Protein AF-A2E820-F1 (afdb_monomer_lite)

Radius of gyration: 15.0 Å; chains: 1; bounding box: 30×37×39 Å

Foldseek 3Di:
DQLVVLVVCCVVPPLVDAAEDEDEQEAQFPPDHHLLVLLQVLLVRPNHQEYEYDYHDPVVLVVDDPVGGDDADACPVVVSVVNNVNSDPHHYHYDGPDDDPPD

Secondary structure (DSSP, 8-state):
-HHHHHHHHHHHH-TTS--EEEEEEE-SSTTS--HHHHHHHHHH-TT-SEEEEEE--HHHHHHS-TTTPPPPPTTTGGGGHHHHHTT-SSEEEE-S---STT-

Organism: Trichomonas vaginalis (strain ATCC PRA-98 / G3) (NCBI:txid412133)

pLDDT: mean 82.87, std 14.56, range [49.81, 98.0]

InterPro domains:
  IPR013785 Aldolase-type TIM barrel [G3DSA:3.20.20.70] (1-103)
  IPR051799 NADH-dependent flavin oxidoreductase [PTHR43656] (2-102)

Structure (mmCIF, N/CA/C/O backbone):
data_AF-A2E820-F1
#
_entry.id   AF-A2E820-F1
#
loop_
_atom_site.group_PDB
_atom_site.id
_atom_site.type_symbol
_atom_site.label_atom_id
_atom_site.label_alt_id
_atom_site.label_comp_id
_atom_site.label_asym_id
_atom_site.label_entity_id
_atom_site.label_seq_id
_atom_site.pdbx_PDB_ins_code
_atom_site.Cartn_x
_atom_site.Cartn_y
_atom_site.Cartn_z
_atom_site.occupancy
_atom_site.B_iso_or_equiv
_atom_site.auth_seq_id
_atom_site.auth_comp_id
_atom_site.auth_asym_id
_atom_site.auth_atom_id
_atom_site.pdbx_PDB_model_num
ATOM 1 N N . MET A 1 1 ? -2.081 14.887 0.978 1.00 83.75 1 MET A N 1
ATOM 2 C CA . MET A 1 1 ? -3.316 14.332 0.389 1.00 83.75 1 MET A CA 1
ATOM 3 C C . MET A 1 1 ? -3.724 12.977 0.969 1.00 83.75 1 MET A C 1
ATOM 5 O O . MET A 1 1 ? -4.713 12.951 1.679 1.00 83.75 1 MET A O 1
ATOM 9 N N . LEU A 1 2 ? -3.003 11.858 0.753 1.00 91.62 2 LEU A N 1
ATOM 10 C CA . LEU A 1 2 ? -3.458 10.533 1.243 1.00 91.62 2 LEU A CA 1
ATOM 11 C C . LEU A 1 2 ? -3.697 10.487 2.764 1.00 91.62 2 LEU A C 1
ATOM 13 O O . LEU A 1 2 ? -4.760 10.060 3.204 1.00 91.62 2 LEU A O 1
ATOM 17 N N . LYS A 1 3 ? -2.731 10.966 3.556 1.00 94.62 3 LYS A N 1
ATOM 18 C CA . LYS A 1 3 ? -2.844 11.044 5.019 1.00 94.62 3 LYS A CA 1
ATOM 19 C C . LYS A 1 3 ? -4.079 11.833 5.467 1.00 94.62 3 LYS A C 1
ATOM 21 O O . LYS A 1 3 ? -4.841 11.343 6.288 1.00 94.62 3 LYS A O 1
ATOM 26 N N . GLU A 1 4 ? -4.311 13.001 4.874 1.00 95.88 4 GLU A N 1
ATOM 27 C CA . GLU A 1 4 ? -5.457 13.861 5.199 1.00 95.88 4 GLU A CA 1
ATOM 28 C C . GLU A 1 4 ? -6.790 13.174 4.867 1.00 95.88 4 GLU A C 1
ATOM 30 O O . GLU A 1 4 ? -7.744 13.279 5.634 1.00 95.88 4 GLU A O 1
ATOM 35 N N . CYS A 1 5 ? -6.856 12.419 3.762 1.00 96.31 5 CYS A N 1
ATOM 36 C CA . CYS A 1 5 ? -8.035 11.622 3.425 1.00 96.31 5 CYS A CA 1
ATOM 37 C C . CYS A 1 5 ? -8.303 10.536 4.476 1.00 96.31 5 CYS A C 1
ATOM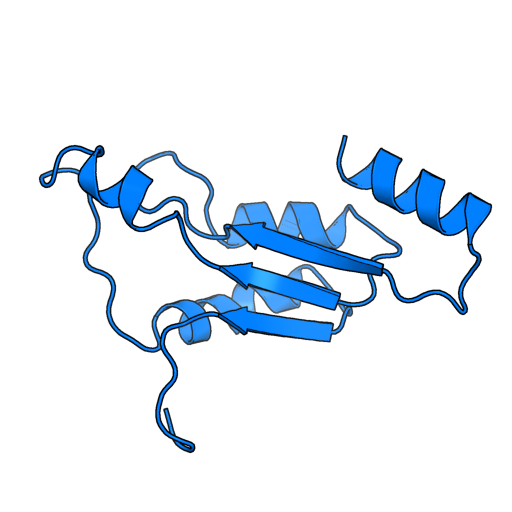 39 O O . CYS A 1 5 ? -9.440 10.380 4.917 1.00 96.31 5 CYS A O 1
ATOM 41 N N . VAL A 1 6 ? -7.269 9.803 4.902 1.00 96.75 6 VAL A N 1
ATOM 42 C CA . VAL A 1 6 ? -7.406 8.752 5.925 1.00 96.75 6 VAL A CA 1
ATOM 43 C C . VAL A 1 6 ? -7.831 9.349 7.265 1.00 96.75 6 VAL A C 1
ATOM 45 O O . VAL A 1 6 ? -8.745 8.827 7.901 1.00 96.75 6 VAL A O 1
ATOM 48 N N . GLU A 1 7 ? -7.226 10.463 7.676 1.00 96.12 7 GLU A N 1
ATOM 49 C CA . GLU A 1 7 ? -7.585 11.174 8.906 1.00 96.12 7 GLU A CA 1
ATOM 50 C C . GLU A 1 7 ? -9.036 11.670 8.874 1.00 96.12 7 GLU A C 1
ATOM 52 O O . GLU A 1 7 ? -9.760 11.515 9.858 1.00 96.12 7 GLU A O 1
ATOM 57 N N . ALA A 1 8 ? -9.488 12.209 7.739 1.00 97.25 8 ALA A N 1
ATOM 58 C CA . ALA A 1 8 ? -10.865 12.660 7.570 1.00 97.25 8 ALA A CA 1
ATOM 59 C C . ALA A 1 8 ? -11.869 11.501 7.663 1.00 97.25 8 ALA A C 1
ATOM 61 O O . ALA A 1 8 ? -12.838 11.608 8.413 1.00 97.25 8 ALA A O 1
ATOM 62 N N . ILE A 1 9 ? -11.615 10.383 6.970 1.00 97.06 9 ILE A N 1
ATOM 63 C CA . ILE A 1 9 ? -12.474 9.190 7.043 1.00 97.06 9 ILE A CA 1
ATOM 64 C C . ILE A 1 9 ? -12.488 8.643 8.469 1.00 97.06 9 ILE A C 1
ATOM 66 O O . ILE A 1 9 ? -13.543 8.305 8.995 1.00 97.06 9 ILE A O 1
ATOM 70 N N . ARG A 1 10 ? -11.329 8.582 9.134 1.00 97.00 10 ARG A N 1
ATOM 71 C CA . ARG A 1 10 ? -11.242 8.037 10.489 1.00 97.00 10 ARG A CA 1
ATOM 72 C C . ARG A 1 10 ? -11.979 8.899 11.512 1.00 97.00 10 ARG A C 1
ATOM 74 O O . ARG A 1 10 ? -12.580 8.352 12.434 1.00 97.00 10 ARG A O 1
ATOM 81 N N . ARG A 1 11 ? -11.944 10.224 11.344 1.00 97.50 11 ARG A N 1
ATOM 82 C CA . ARG A 1 11 ? -12.707 11.174 12.163 1.00 97.50 11 ARG A CA 1
ATOM 83 C C . ARG A 1 11 ? -14.215 10.995 11.991 1.00 97.50 11 ARG A C 1
ATOM 85 O O . ARG A 1 11 ? -14.926 11.084 12.982 1.00 97.50 11 ARG A O 1
ATOM 92 N N . GLU A 1 12 ? -14.675 10.740 10.770 1.00 98.00 12 GLU A N 1
ATOM 93 C CA . GLU A 1 12 ? -16.101 10.587 10.462 1.00 98.00 12 GLU A CA 1
ATOM 94 C C . GLU A 1 12 ? -16.645 9.209 10.864 1.00 98.00 12 GLU A C 1
ATOM 96 O O . GLU A 1 12 ? -17.707 9.097 11.467 1.00 98.00 12 GLU A O 1
ATOM 101 N N . CYS A 1 13 ? -15.911 8.140 10.549 1.00 97.50 13 CYS A N 1
ATOM 102 C CA . CYS A 1 13 ? -16.417 6.770 10.638 1.00 97.50 13 CYS A CA 1
ATOM 103 C C . CYS A 1 13 ? -15.958 6.009 11.894 1.00 97.50 13 CYS A C 1
ATOM 105 O O . CYS A 1 13 ? -16.432 4.902 12.148 1.00 97.50 13 CYS A O 1
ATOM 107 N N . GLY A 1 14 ? -15.027 6.562 12.678 1.00 95.25 14 GLY A N 1
ATOM 108 C CA . GLY A 1 14 ? -14.496 5.903 13.873 1.00 95.25 14 GLY A CA 1
ATOM 109 C C . GLY A 1 14 ? -13.635 4.671 13.565 1.00 95.25 14 GLY A C 1
ATOM 110 O O . GLY A 1 14 ? -13.275 4.405 12.419 1.00 95.25 14 GLY A O 1
ATOM 111 N N . LYS A 1 15 ? -13.235 3.931 14.608 1.00 94.44 15 LYS A N 1
ATOM 112 C CA . LYS A 1 15 ? -12.288 2.797 14.502 1.00 94.44 15 LYS A CA 1
ATOM 113 C C . LYS A 1 15 ? -12.914 1.501 13.982 1.00 94.44 15 LYS A C 1
ATOM 115 O O . LYS A 1 15 ? -12.184 0.662 13.468 1.00 94.44 15 LYS A O 1
ATOM 120 N N . ASP A 1 16 ? -14.232 1.360 14.076 1.00 95.50 16 ASP A N 1
ATOM 121 C CA . ASP A 1 16 ? -14.935 0.136 13.666 1.00 95.50 16 ASP A CA 1
ATOM 122 C C . ASP A 1 16 ? -15.096 0.026 12.141 1.00 95.50 16 ASP A C 1
ATOM 124 O O . ASP A 1 16 ? -15.376 -1.047 11.608 1.00 95.50 16 ASP A O 1
ATOM 128 N N . PHE A 1 17 ? -14.887 1.128 11.418 1.00 96.88 17 PHE A N 1
ATOM 129 C CA . PHE A 1 17 ? -14.923 1.156 9.963 1.00 96.88 17 PHE A CA 1
ATOM 130 C C . PHE A 1 17 ? -13.570 0.757 9.365 1.00 96.88 17 PHE A C 1
ATOM 132 O O . PHE A 1 17 ? -12.555 1.378 9.661 1.00 96.88 17 PHE A O 1
ATOM 139 N N . LEU A 1 18 ? -13.519 -0.242 8.487 1.00 97.31 18 LEU A N 1
ATOM 140 C CA . LEU A 1 18 ? -12.253 -0.657 7.879 1.00 97.31 18 LEU A CA 1
ATOM 141 C C . LEU A 1 18 ? -11.824 0.312 6.766 1.00 97.31 18 LEU A C 1
ATOM 143 O O . LEU A 1 18 ? -12.550 0.506 5.793 1.00 97.31 18 LEU A O 1
ATOM 147 N N . ILE A 1 19 ? -10.613 0.863 6.865 1.00 97.75 19 ILE A N 1
ATOM 148 C CA . ILE A 1 19 ? -9.991 1.666 5.807 1.00 97.75 19 ILE A CA 1
ATOM 149 C C . ILE A 1 19 ? -8.942 0.813 5.097 1.00 97.75 19 ILE A C 1
ATOM 151 O O . ILE A 1 19 ? -7.867 0.535 5.632 1.00 97.75 19 ILE A O 1
ATOM 155 N N . ALA A 1 20 ? -9.248 0.430 3.862 1.00 96.88 20 ALA A N 1
ATOM 156 C CA . ALA A 1 20 ? -8.296 -0.174 2.942 1.00 96.88 20 ALA A CA 1
ATOM 157 C C . ALA A 1 20 ? -7.911 0.832 1.859 1.00 96.88 20 ALA A C 1
ATOM 159 O O . ALA A 1 20 ? -8.754 1.592 1.382 1.00 96.88 20 ALA A O 1
ATOM 160 N N . THR A 1 21 ? -6.651 0.817 1.437 1.00 94.62 21 THR A N 1
ATOM 161 C CA . THR A 1 21 ? -6.208 1.624 0.299 1.00 94.62 21 THR A CA 1
ATOM 162 C C . THR A 1 21 ? -5.254 0.851 -0.593 1.00 94.62 21 THR A C 1
ATOM 164 O O . THR A 1 21 ? -4.534 -0.043 -0.145 1.00 94.62 21 THR A O 1
ATOM 167 N N . LYS A 1 22 ? -5.263 1.215 -1.872 1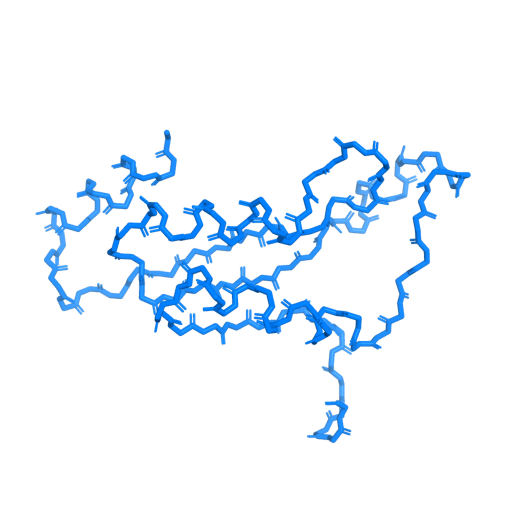.00 92.25 22 LYS A N 1
ATOM 168 C CA . LYS A 1 22 ? -4.422 0.636 -2.910 1.00 92.25 22 LYS A CA 1
ATOM 169 C C . LYS A 1 22 ? -3.326 1.622 -3.279 1.00 92.25 22 LYS A C 1
ATOM 171 O O . LYS A 1 22 ? -3.611 2.784 -3.562 1.00 92.25 22 LYS A O 1
ATOM 176 N N . ILE A 1 23 ? -2.090 1.144 -3.339 1.00 89.88 23 ILE A N 1
ATOM 177 C CA . ILE A 1 23 ? -0.947 1.941 -3.780 1.00 89.88 23 ILE A CA 1
ATOM 178 C C . ILE A 1 23 ? -0.072 1.139 -4.741 1.00 89.88 23 ILE A C 1
ATOM 180 O O . ILE A 1 23 ? 0.168 -0.059 -4.556 1.00 89.88 23 ILE A O 1
ATOM 184 N N . ASN A 1 24 ? 0.400 1.806 -5.792 1.00 87.06 24 ASN A N 1
ATOM 185 C CA . ASN A 1 24 ? 1.424 1.234 -6.650 1.00 87.06 24 ASN A CA 1
ATOM 186 C C . ASN A 1 24 ? 2.767 1.353 -5.938 1.00 87.06 24 ASN A C 1
ATOM 188 O O . ASN A 1 24 ? 3.100 2.435 -5.470 1.00 87.06 24 ASN A O 1
ATOM 192 N N . PHE A 1 25 ? 3.513 0.258 -5.823 1.00 79.19 25 PHE A N 1
ATOM 193 C CA . PHE A 1 25 ? 4.806 0.271 -5.127 1.00 79.19 25 PHE A CA 1
ATOM 194 C C . PHE A 1 25 ? 6.016 0.280 -6.067 1.00 79.19 25 PHE A C 1
ATOM 196 O O . PHE A 1 25 ? 7.147 0.444 -5.616 1.00 79.19 25 PHE A O 1
ATOM 203 N N . ASP A 1 26 ? 5.778 0.049 -7.355 1.00 76.06 26 ASP A N 1
ATOM 204 C CA . ASP A 1 26 ? 6.780 0.119 -8.408 1.00 76.06 26 ASP A CA 1
ATOM 205 C C . ASP A 1 26 ? 6.100 0.636 -9.670 1.00 76.06 26 ASP A C 1
ATOM 207 O O . ASP A 1 26 ? 5.202 -0.019 -10.224 1.00 76.06 26 ASP A O 1
ATOM 211 N N . ASP A 1 27 ? 6.533 1.813 -10.117 1.00 71.19 27 ASP A N 1
ATOM 212 C CA . ASP A 1 27 ? 5.979 2.413 -11.322 1.00 71.19 27 ASP A CA 1
ATOM 213 C C . ASP A 1 27 ? 6.514 1.766 -12.615 1.00 71.19 27 ASP A C 1
ATOM 215 O O . ASP A 1 27 ? 5.963 1.964 -13.703 1.00 71.19 27 ASP A O 1
ATOM 219 N N . GLY A 1 28 ? 7.557 0.935 -12.509 1.00 67.88 28 GLY A N 1
ATOM 220 C CA . GLY A 1 28 ? 8.099 0.139 -13.608 1.00 67.88 28 GLY A CA 1
ATOM 221 C C . GLY A 1 28 ? 9.095 0.864 -14.517 1.00 67.88 28 GLY A C 1
ATOM 222 O O . GLY A 1 28 ? 9.529 0.266 -15.504 1.00 67.88 28 GLY A O 1
ATOM 223 N N . TYR A 1 29 ? 9.503 2.094 -14.179 1.00 68.25 29 TYR A N 1
ATOM 224 C CA . TYR A 1 29 ? 10.500 2.894 -14.908 1.00 68.25 29 TYR A CA 1
ATOM 225 C C . TYR A 1 29 ? 11.568 3.488 -13.969 1.00 68.25 29 TYR A C 1
ATOM 227 O O . TYR A 1 29 ? 11.450 3.401 -12.746 1.00 68.25 29 TYR A O 1
ATOM 235 N N . ASN A 1 30 ? 12.644 4.038 -14.538 1.00 64.56 30 ASN A N 1
ATOM 236 C 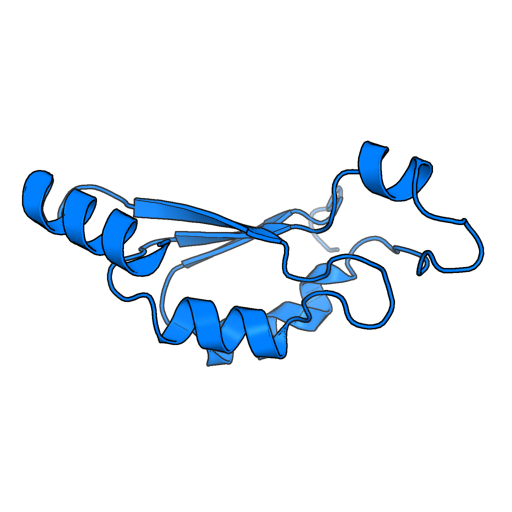CA . ASN A 1 30 ? 13.748 4.641 -13.782 1.00 64.56 30 ASN A CA 1
ATOM 237 C C . ASN A 1 30 ? 13.358 6.024 -13.237 1.00 64.56 30 ASN A C 1
ATOM 239 O O . ASN A 1 30 ? 12.950 6.887 -14.009 1.00 64.56 30 ASN A O 1
ATOM 243 N N . GLY A 1 31 ? 13.522 6.244 -11.930 1.00 69.62 31 GLY A N 1
ATOM 244 C CA . GLY A 1 31 ? 13.113 7.489 -11.262 1.00 69.62 31 GLY A CA 1
ATOM 245 C C . GLY A 1 31 ? 11.616 7.572 -10.938 1.00 69.62 31 GLY A C 1
ATOM 246 O O . GLY A 1 31 ? 11.149 8.626 -10.518 1.00 69.62 31 GLY A O 1
ATOM 247 N N . GLY A 1 32 ? 10.868 6.485 -11.153 1.00 73.19 32 GLY A N 1
ATOM 248 C CA . GLY A 1 32 ? 9.518 6.316 -10.617 1.00 73.19 32 GLY A CA 1
ATOM 249 C C . GLY A 1 32 ? 9.540 5.848 -9.164 1.00 73.19 32 GLY A C 1
ATOM 250 O O . GLY A 1 32 ? 10.608 5.576 -8.612 1.00 73.19 32 GLY A O 1
ATOM 251 N N . LEU A 1 33 ? 8.357 5.729 -8.566 1.00 78.44 33 LEU A N 1
ATOM 252 C CA . LEU A 1 33 ? 8.203 5.327 -7.174 1.00 78.44 33 LEU A CA 1
ATOM 253 C C . LEU A 1 33 ? 8.755 3.912 -6.942 1.00 78.44 33 LEU A C 1
ATOM 255 O O . LEU A 1 33 ? 8.490 2.999 -7.734 1.00 78.44 33 LEU A O 1
ATOM 259 N N . VAL A 1 34 ? 9.500 3.728 -5.847 1.00 84.50 34 VAL A N 1
ATOM 260 C CA . VAL A 1 34 ? 10.038 2.421 -5.423 1.00 84.50 34 VAL A CA 1
ATOM 261 C C . VAL A 1 34 ? 9.497 1.968 -4.063 1.00 84.50 34 VAL A C 1
ATOM 263 O O . VAL A 1 34 ? 8.957 2.753 -3.279 1.00 84.50 34 VAL A O 1
ATOM 266 N N . ALA A 1 35 ? 9.664 0.678 -3.752 1.00 88.44 35 ALA A N 1
ATOM 267 C CA . ALA A 1 35 ? 9.082 0.043 -2.568 1.00 88.44 35 ALA A CA 1
ATOM 268 C C . ALA A 1 35 ? 9.498 0.712 -1.246 1.00 88.44 35 ALA A C 1
ATOM 270 O O . ALA A 1 35 ? 8.696 0.795 -0.318 1.00 88.44 35 ALA A O 1
ATOM 271 N N . GLU A 1 36 ? 10.732 1.206 -1.145 1.00 90.75 36 GLU A N 1
ATOM 272 C CA . GLU A 1 36 ? 11.250 1.906 0.031 1.00 90.75 36 GLU A CA 1
ATOM 273 C C . GLU A 1 36 ? 10.535 3.238 0.275 1.00 90.75 36 GLU A C 1
ATOM 275 O O . GLU A 1 36 ? 10.276 3.610 1.421 1.00 90.75 36 GLU A O 1
ATOM 280 N N . GLU A 1 37 ? 10.208 3.968 -0.789 1.00 90.81 37 GLU A N 1
ATOM 281 C CA . GLU A 1 37 ? 9.466 5.225 -0.698 1.00 90.81 37 GLU A CA 1
ATOM 282 C C . GLU A 1 37 ? 8.017 4.956 -0.307 1.00 90.81 37 GLU A C 1
ATOM 284 O O . GLU A 1 37 ? 7.475 5.612 0.581 1.00 90.81 37 GLU A O 1
ATOM 289 N N . VAL A 1 38 ? 7.422 3.914 -0.886 1.00 92.12 38 VAL A N 1
ATOM 290 C CA . VAL A 1 38 ? 6.073 3.463 -0.533 1.00 92.12 38 VAL A CA 1
ATOM 291 C C . VAL A 1 38 ? 5.997 3.021 0.921 1.00 92.12 38 VAL A C 1
ATOM 293 O O . VAL A 1 38 ? 5.065 3.406 1.620 1.00 92.12 38 VAL A O 1
ATOM 296 N N . ALA A 1 39 ? 7.000 2.298 1.423 1.00 94.12 39 ALA A N 1
ATOM 297 C CA . ALA A 1 39 ? 7.073 1.925 2.832 1.00 94.12 39 ALA A CA 1
ATOM 298 C C . ALA A 1 39 ? 7.068 3.166 3.748 1.00 94.12 39 ALA A C 1
ATOM 300 O O . ALA A 1 39 ? 6.344 3.190 4.743 1.00 94.12 39 ALA A O 1
ATOM 301 N N . LYS A 1 40 ? 7.804 4.230 3.391 1.00 94.75 40 LYS A N 1
ATOM 302 C CA . LYS A 1 40 ? 7.789 5.504 4.137 1.00 94.75 40 LYS A CA 1
ATOM 303 C C . LYS A 1 40 ? 6.422 6.194 4.085 1.00 94.75 40 LYS A C 1
ATOM 305 O O . LYS A 1 40 ? 5.965 6.732 5.095 1.00 94.75 40 LYS A O 1
ATOM 310 N N . ILE A 1 41 ? 5.751 6.174 2.932 1.00 93.75 41 ILE A N 1
ATOM 311 C CA . ILE A 1 41 ? 4.394 6.724 2.783 1.00 93.75 41 ILE A CA 1
ATOM 312 C C . ILE A 1 41 ? 3.412 5.961 3.678 1.00 93.75 41 ILE A C 1
ATOM 314 O O . ILE A 1 41 ? 2.672 6.578 4.445 1.00 93.75 41 ILE A O 1
ATOM 318 N N . CYS A 1 42 ? 3.435 4.627 3.638 1.00 94.44 42 CYS A N 1
ATOM 319 C CA . CYS A 1 42 ? 2.574 3.793 4.472 1.00 94.44 42 CYS A CA 1
ATOM 320 C C . CYS A 1 42 ? 2.830 4.030 5.967 1.00 94.44 42 CYS A C 1
ATOM 322 O O . CYS A 1 42 ? 1.875 4.181 6.723 1.00 94.44 42 CYS A O 1
ATOM 324 N N . GLY A 1 43 ? 4.095 4.150 6.383 1.00 94.44 43 GLY A N 1
ATOM 325 C CA . GLY A 1 43 ? 4.454 4.371 7.791 1.00 94.44 43 GLY A CA 1
ATOM 326 C C . GLY A 1 43 ? 4.156 5.758 8.326 1.00 94.44 43 GLY A C 1
ATOM 327 O O . GLY A 1 43 ? 4.013 5.938 9.530 1.00 94.44 43 GLY A O 1
ATOM 328 N N . SER A 1 44 ? 4.017 6.743 7.444 1.00 95.19 44 SER A N 1
ATOM 329 C CA . SER A 1 44 ? 3.583 8.091 7.819 1.00 95.19 44 SER A CA 1
ATOM 330 C C . SER A 1 44 ? 2.063 8.286 7.735 1.00 95.19 44 SER A C 1
ATOM 332 O O . SER A 1 44 ? 1.556 9.313 8.195 1.00 95.19 44 SER A O 1
ATOM 334 N N . THR A 1 45 ? 1.328 7.306 7.194 1.00 96.00 45 THR A N 1
ATOM 335 C CA . THR A 1 45 ? -0.129 7.347 7.005 1.00 96.00 45 THR A CA 1
ATOM 336 C C . THR A 1 45 ? -0.825 6.417 8.000 1.00 96.00 45 THR A C 1
ATOM 338 O O . THR A 1 45 ? -1.234 5.301 7.677 1.00 96.00 45 THR A O 1
ATOM 341 N N . ASN A 1 46 ? -0.970 6.898 9.233 1.00 92.19 46 ASN A N 1
ATOM 342 C CA . ASN A 1 46 ? -1.655 6.171 10.301 1.00 92.19 46 ASN A CA 1
ATOM 343 C C . ASN A 1 46 ? -3.159 6.022 10.024 1.00 92.19 46 ASN A C 1
ATOM 345 O O . ASN A 1 46 ? -3.777 6.886 9.407 1.00 92.19 46 ASN A O 1
ATOM 349 N N . GLY A 1 47 ? -3.763 4.950 10.545 1.00 94.75 47 GLY A N 1
ATOM 350 C CA . GLY A 1 47 ? -5.213 4.729 10.482 1.00 94.75 47 GLY A CA 1
ATOM 351 C C . GLY A 1 47 ? -5.703 3.953 9.259 1.00 94.75 47 GLY A C 1
ATOM 352 O O . GLY A 1 47 ? -6.910 3.753 9.132 1.00 94.75 47 GLY A O 1
ATOM 353 N N . VAL A 1 48 ? -4.799 3.496 8.390 1.00 97.44 48 VAL A N 1
ATOM 354 C CA . VAL A 1 48 ? -5.094 2.480 7.371 1.00 97.44 48 VAL A CA 1
ATOM 355 C C . VAL A 1 48 ? -5.027 1.094 8.007 1.00 97.44 48 VAL A C 1
ATOM 357 O O . VAL A 1 48 ? -4.051 0.770 8.678 1.00 97.44 48 VAL A O 1
ATOM 360 N N . ASP A 1 49 ? -6.038 0.265 7.762 1.00 97.75 49 ASP A N 1
ATOM 361 C CA . ASP A 1 49 ? -6.126 -1.104 8.285 1.00 97.75 49 ASP A CA 1
ATOM 362 C C . ASP A 1 49 ? -5.580 -2.142 7.298 1.00 97.75 49 ASP A C 1
ATOM 364 O O . ASP A 1 49 ? -5.137 -3.224 7.701 1.00 97.75 49 ASP A O 1
ATOM 368 N N . LEU A 1 50 ? -5.618 -1.823 6.000 1.00 97.62 50 LEU A N 1
ATOM 369 C CA . LEU A 1 50 ? -5.120 -2.684 4.936 1.00 97.62 50 LEU A CA 1
ATOM 370 C C . LEU A 1 50 ? -4.490 -1.883 3.792 1.00 97.62 50 LEU A C 1
ATOM 372 O O . LEU A 1 50 ? -5.125 -1.008 3.204 1.00 97.62 50 LEU A O 1
ATOM 376 N N . TRP A 1 51 ? -3.266 -2.257 3.427 1.00 96.31 51 TRP A N 1
ATOM 377 C CA . TRP A 1 51 ? -2.604 -1.810 2.205 1.00 96.31 51 TRP A CA 1
ATOM 378 C C . TRP A 1 51 ? -2.675 -2.898 1.143 1.00 96.31 51 TRP A C 1
ATOM 380 O O . TRP A 1 51 ? -2.178 -4.008 1.338 1.00 96.31 51 TRP A O 1
ATOM 390 N N . GLU A 1 52 ? -3.270 -2.573 0.003 1.00 93.81 52 GLU A N 1
ATOM 391 C CA . GLU A 1 52 ? -3.155 -3.371 -1.208 1.00 93.81 52 GLU A CA 1
ATOM 392 C C . GLU A 1 52 ? -2.019 -2.812 -2.069 1.00 93.81 52 GLU A C 1
ATOM 394 O O . GLU A 1 52 ? -2.078 -1.672 -2.533 1.00 93.81 52 GLU A O 1
ATOM 399 N N . TYR A 1 53 ? -0.989 -3.620 -2.310 1.00 90.44 53 TYR A N 1
ATOM 400 C CA . TYR A 1 53 ? 0.119 -3.241 -3.179 1.00 90.44 53 TYR A CA 1
ATOM 401 C C . TYR A 1 53 ? -0.034 -3.846 -4.573 1.00 90.44 53 TYR A C 1
ATOM 403 O O . TYR A 1 53 ? -0.212 -5.059 -4.740 1.00 90.44 53 TYR A O 1
ATOM 411 N N . SER A 1 54 ? 0.099 -2.992 -5.586 1.00 86.00 54 SER A N 1
ATOM 412 C CA . SER A 1 54 ? 0.153 -3.384 -6.997 1.00 86.00 54 SER A CA 1
ATOM 413 C C . SER A 1 54 ? 1.277 -2.683 -7.754 1.00 86.00 54 SER A C 1
ATOM 415 O O . SER A 1 54 ? 2.016 -1.884 -7.191 1.00 86.00 54 SER A O 1
ATOM 417 N N . ASN A 1 55 ? 1.410 -2.976 -9.045 1.00 77.75 55 ASN A N 1
ATOM 418 C CA . ASN A 1 55 ? 2.262 -2.214 -9.951 1.00 77.75 55 ASN A CA 1
ATOM 419 C C . ASN A 1 55 ? 1.423 -1.416 -10.955 1.00 77.75 55 ASN A C 1
ATOM 421 O O . ASN A 1 55 ? 0.198 -1.563 -11.034 1.00 77.75 55 ASN A O 1
ATOM 425 N N . THR A 1 56 ? 2.114 -0.585 -11.730 1.00 69.50 56 THR A N 1
ATOM 426 C CA . THR A 1 56 ? 1.552 0.204 -12.826 1.00 69.50 56 THR A CA 1
ATOM 427 C C . THR A 1 56 ? 0.630 -0.592 -13.747 1.00 69.50 56 THR A C 1
ATOM 429 O O . THR A 1 56 ? 0.928 -1.705 -14.186 1.00 69.50 56 THR A O 1
ATOM 432 N N . LEU A 1 57 ? -0.480 0.052 -14.117 1.00 60.91 57 LEU A N 1
ATOM 433 C CA . LEU A 1 57 ? -1.441 -0.420 -15.111 1.00 60.91 57 LEU A CA 1
ATOM 434 C C . LEU A 1 57 ? -0.743 -0.903 -16.390 1.00 60.91 57 LEU A C 1
ATOM 436 O O . LEU A 1 57 ? 0.024 -0.177 -17.019 1.00 60.91 57 LEU A O 1
ATOM 440 N N . LYS A 1 58 ? -1.104 -2.108 -16.844 1.00 54.38 58 LYS A N 1
ATOM 441 C CA . LYS A 1 58 ? -0.663 -2.693 -18.123 1.00 54.38 58 LYS A CA 1
ATOM 442 C C . LYS A 1 58 ? -0.820 -1.727 -19.312 1.00 54.38 58 LYS A C 1
ATOM 444 O O . LYS A 1 58 ? 0.019 -1.732 -20.203 1.00 54.38 58 LYS A O 1
ATOM 449 N N . ALA A 1 59 ? -1.860 -0.887 -19.307 1.00 49.81 59 ALA A N 1
ATOM 450 C CA . ALA A 1 59 ? -2.086 0.144 -20.324 1.00 49.81 59 ALA A CA 1
ATOM 451 C C . ALA A 1 59 ? -1.009 1.242 -20.306 1.00 49.81 59 ALA A C 1
ATOM 453 O O . ALA A 1 59 ? -0.462 1.567 -21.354 1.00 49.81 59 ALA A O 1
ATOM 454 N N . VAL A 1 60 ? -0.642 1.735 -19.118 1.00 56.41 60 VAL A N 1
ATOM 455 C CA . VAL A 1 60 ? 0.446 2.711 -18.946 1.00 56.41 60 VAL A CA 1
ATOM 456 C C . VAL A 1 60 ? 1.779 2.082 -19.350 1.00 56.41 60 VAL A C 1
ATOM 458 O O . VAL A 1 60 ? 2.566 2.689 -20.066 1.00 56.41 60 VAL A O 1
ATOM 461 N N . ARG A 1 61 ? 2.002 0.812 -19.004 1.00 57.16 61 ARG A N 1
ATOM 462 C CA . ARG A 1 61 ? 3.213 0.076 -19.392 1.00 57.16 61 ARG A CA 1
ATOM 463 C C . ARG A 1 61 ? 3.360 -0.119 -20.905 1.00 57.16 61 ARG A C 1
ATOM 465 O O . ARG A 1 61 ? 4.481 -0.125 -21.391 1.00 57.16 61 ARG A O 1
ATOM 472 N N . ASN A 1 62 ? 2.251 -0.239 -21.636 1.00 53.47 62 ASN A N 1
ATOM 473 C CA . ASN A 1 62 ? 2.246 -0.304 -23.101 1.00 53.47 62 ASN A CA 1
ATOM 474 C C . ASN A 1 62 ? 2.428 1.073 -23.767 1.00 53.47 62 ASN A C 1
ATOM 476 O O . ASN A 1 62 ? 2.811 1.124 -24.931 1.00 53.47 62 ASN A O 1
ATOM 480 N N . SER A 1 63 ? 2.136 2.168 -23.056 1.00 55.06 63 SER A N 1
ATOM 481 C CA . SER A 1 63 ? 2.439 3.537 -23.504 1.00 55.06 63 SER A CA 1
ATOM 482 C C . SER A 1 63 ? 3.845 4.017 -23.120 1.00 55.06 63 SER A C 1
ATOM 484 O O . SER A 1 63 ? 4.305 5.024 -23.649 1.00 55.06 63 SER A O 1
ATOM 486 N N . LEU A 1 64 ? 4.527 3.320 -22.204 1.00 55.75 64 LEU A N 1
ATOM 487 C CA . LEU A 1 64 ? 5.920 3.582 -21.840 1.00 55.75 64 LEU A CA 1
ATOM 488 C C . LEU A 1 64 ? 6.855 2.968 -22.894 1.00 55.75 64 LEU A C 1
ATOM 490 O O . LEU A 1 64 ? 6.602 1.859 -23.366 1.00 55.75 64 LEU A O 1
ATOM 494 N N . ASP A 1 65 ? 7.935 3.676 -23.251 1.00 59.66 65 ASP A N 1
ATOM 495 C CA . ASP A 1 65 ? 8.954 3.179 -24.187 1.00 59.66 65 ASP A CA 1
ATOM 496 C C . ASP A 1 65 ? 9.403 1.772 -23.744 1.00 59.66 65 ASP A C 1
ATOM 498 O O . ASP A 1 65 ? 9.926 1.630 -22.629 1.00 59.66 65 ASP A O 1
ATOM 502 N N . PRO A 1 66 ? 9.237 0.733 -24.587 1.00 60.44 66 PRO A N 1
ATOM 503 C CA . PRO A 1 66 ? 9.656 -0.628 -24.274 1.00 60.44 66 PRO A CA 1
ATOM 504 C C . PRO A 1 66 ? 11.116 -0.737 -23.815 1.00 60.44 66 PRO A C 1
ATOM 506 O O . PRO A 1 66 ? 11.444 -1.650 -23.061 1.00 60.44 66 PRO A O 1
ATOM 509 N N . LYS A 1 67 ? 11.989 0.197 -24.223 1.00 64.19 67 LYS A N 1
ATOM 510 C CA . LYS A 1 67 ? 13.399 0.267 -23.798 1.00 64.19 67 LYS A CA 1
ATOM 511 C C . LYS A 1 67 ? 13.578 0.679 -22.335 1.00 64.19 67 LYS A C 1
ATOM 513 O O . LYS A 1 67 ? 14.623 0.411 -21.750 1.00 64.19 67 LYS A O 1
ATOM 518 N N . THR A 1 68 ? 12.576 1.331 -21.752 1.00 59.78 68 THR A N 1
ATOM 519 C CA . THR A 1 68 ? 12.569 1.802 -20.355 1.00 59.78 68 THR A CA 1
ATOM 520 C C . THR A 1 68 ? 11.732 0.919 -19.429 1.00 59.78 68 THR A C 1
ATOM 522 O O . THR A 1 68 ? 11.865 1.003 -18.207 1.00 59.78 68 THR A O 1
ATOM 525 N N . ALA A 1 69 ? 10.898 0.043 -19.995 1.00 60.41 69 ALA A N 1
ATOM 526 C CA . ALA A 1 69 ? 10.044 -0.863 -19.245 1.00 60.41 69 ALA A CA 1
ATOM 527 C C . ALA A 1 69 ? 10.838 -2.054 -18.681 1.00 60.41 69 ALA A C 1
ATOM 529 O O . ALA A 1 69 ? 11.427 -2.848 -19.416 1.00 60.41 69 ALA A O 1
ATOM 530 N N . ARG A 1 70 ? 10.794 -2.247 -17.358 1.00 60.97 70 ARG A N 1
ATOM 531 C CA . ARG A 1 70 ? 11.400 -3.428 -16.718 1.00 60.97 70 ARG A CA 1
ATOM 532 C C . ARG A 1 70 ? 10.554 -4.693 -16.954 1.00 60.97 70 ARG A C 1
ATOM 534 O O . ARG A 1 70 ? 9.322 -4.599 -16.938 1.00 60.97 70 ARG A O 1
ATOM 541 N N . PRO A 1 71 ? 11.146 -5.887 -17.169 1.00 60.09 71 PRO A N 1
ATOM 542 C CA . PRO A 1 71 ? 10.394 -7.139 -17.287 1.00 60.09 71 PRO A CA 1
ATOM 543 C C . PRO A 1 71 ? 9.694 -7.494 -15.967 1.00 60.09 71 PRO A C 1
ATOM 545 O O . PRO A 1 71 ? 10.339 -7.546 -14.926 1.00 60.09 71 PRO A O 1
ATOM 548 N N . VAL A 1 72 ? 8.394 -7.803 -16.008 1.00 58.62 72 VAL A N 1
ATOM 549 C CA . VAL A 1 72 ? 7.635 -8.268 -14.833 1.00 58.62 72 VAL A CA 1
ATOM 550 C C . VAL A 1 72 ? 7.514 -9.785 -14.917 1.00 58.62 72 VAL A C 1
ATOM 552 O O . VAL A 1 72 ? 6.980 -10.310 -15.895 1.00 58.62 72 VAL A O 1
ATOM 555 N N . LYS A 1 73 ? 8.020 -10.488 -13.903 1.00 61.81 73 LYS A N 1
ATOM 556 C CA . LYS A 1 73 ? 7.814 -11.932 -13.705 1.00 61.81 73 LYS A CA 1
ATOM 557 C C . LYS A 1 73 ? 6.742 -12.123 -12.627 1.00 61.81 73 LYS A C 1
ATOM 559 O O . LYS A 1 73 ? 6.626 -11.283 -11.745 1.00 61.81 73 LYS A O 1
ATOM 564 N N . GLY A 1 74 ? 5.961 -13.202 -12.683 1.00 64.31 74 GLY A N 1
ATOM 565 C CA . GLY A 1 74 ? 5.026 -13.513 -11.591 1.00 64.31 74 GLY A CA 1
ATOM 566 C C . GLY A 1 74 ? 5.775 -13.733 -10.272 1.00 64.31 74 GLY A C 1
ATOM 567 O O . GLY A 1 74 ? 6.886 -14.269 -10.288 1.00 64.31 74 GLY A O 1
ATOM 568 N N . GLY A 1 75 ? 5.195 -13.301 -9.151 1.00 67.56 75 GLY A N 1
ATOM 569 C CA . GLY A 1 75 ? 5.838 -13.389 -7.833 1.00 67.56 75 GLY A CA 1
ATOM 570 C C . GLY A 1 75 ? 6.903 -12.310 -7.587 1.00 67.56 75 GLY A C 1
ATOM 571 O O . GLY A 1 75 ? 7.641 -12.371 -6.602 1.00 67.56 75 GLY A O 1
ATOM 572 N N . TRP A 1 76 ? 7.037 -11.328 -8.482 1.00 70.94 76 TRP A N 1
ATOM 573 C CA . TRP A 1 76 ? 7.996 -10.236 -8.321 1.00 70.94 76 TRP A CA 1
ATOM 574 C C . TRP A 1 76 ? 7.643 -9.328 -7.142 1.00 70.94 76 TRP A C 1
ATOM 576 O O . TRP A 1 76 ? 8.531 -8.901 -6.408 1.00 70.94 76 TRP A O 1
ATOM 586 N N . HIS A 1 77 ? 6.356 -9.069 -6.925 1.00 78.12 77 HIS A N 1
ATOM 587 C CA . HIS A 1 77 ? 5.873 -8.203 -5.853 1.00 78.12 77 HIS A CA 1
ATOM 588 C C . HIS A 1 77 ? 5.985 -8.886 -4.485 1.00 78.12 77 HIS A C 1
ATOM 590 O O . HIS A 1 77 ? 6.118 -8.221 -3.464 1.00 78.12 77 HIS A O 1
ATOM 596 N N . ILE A 1 78 ? 6.010 -10.221 -4.439 1.00 82.62 78 ILE A N 1
ATOM 597 C CA . ILE A 1 78 ? 6.281 -10.954 -3.193 1.00 82.62 78 ILE A CA 1
ATOM 598 C C . ILE A 1 78 ? 7.664 -10.581 -2.639 1.00 82.62 78 ILE A C 1
ATOM 600 O O . ILE A 1 78 ? 7.840 -10.469 -1.428 1.00 82.62 78 ILE A O 1
ATOM 604 N N . LYS A 1 79 ? 8.652 -10.318 -3.503 1.00 82.69 79 LYS A N 1
ATOM 605 C CA . LYS A 1 79 ? 10.014 -9.974 -3.066 1.00 82.69 79 LYS A CA 1
ATOM 606 C C . LYS A 1 79 ? 10.112 -8.609 -2.390 1.00 82.69 79 LYS A C 1
ATOM 608 O O . LYS A 1 79 ? 11.051 -8.391 -1.631 1.00 82.69 79 LYS A O 1
ATOM 613 N N . THR A 1 80 ? 9.168 -7.703 -2.640 1.00 85.75 80 THR A N 1
ATOM 614 C CA . THR A 1 80 ? 9.149 -6.374 -2.014 1.00 85.75 80 THR A CA 1
ATOM 615 C C . THR A 1 80 ? 8.392 -6.357 -0.688 1.00 85.75 80 THR A C 1
ATOM 617 O O . THR A 1 80 ? 8.526 -5.400 0.072 1.00 85.75 80 THR A O 1
ATOM 620 N N . LEU A 1 81 ? 7.682 -7.438 -0.338 1.00 89.25 81 LEU A N 1
ATOM 621 C CA . LEU A 1 81 ? 6.956 -7.554 0.929 1.00 89.25 81 LEU A CA 1
ATOM 622 C C . LEU A 1 81 ? 7.802 -7.246 2.172 1.00 89.25 81 LEU A C 1
ATOM 624 O O . LEU A 1 81 ? 7.313 -6.493 3.012 1.00 89.25 81 LEU A O 1
ATOM 628 N N . PRO A 1 82 ? 9.044 -7.751 2.327 1.00 92.62 82 PRO A N 1
ATOM 629 C CA . PRO A 1 82 ? 9.848 -7.436 3.507 1.00 92.62 82 PRO A CA 1
ATOM 630 C C . PRO A 1 82 ? 10.189 -5.948 3.626 1.00 92.62 82 PRO A C 1
ATOM 632 O O . PRO A 1 82 ? 10.366 -5.453 4.735 1.00 92.62 82 PRO A O 1
ATOM 635 N N . ILE A 1 83 ? 10.287 -5.229 2.504 1.00 92.75 83 ILE A N 1
ATOM 636 C CA . ILE A 1 83 ? 10.544 -3.783 2.484 1.00 92.75 83 ILE A CA 1
ATOM 637 C C . ILE A 1 83 ? 9.271 -3.041 2.891 1.00 92.75 83 ILE A C 1
ATOM 639 O O . ILE A 1 83 ? 9.296 -2.239 3.820 1.00 92.75 83 ILE A O 1
ATOM 643 N N . LEU A 1 84 ? 8.146 -3.372 2.254 1.00 92.12 84 LEU A N 1
ATOM 644 C CA . LEU A 1 84 ? 6.847 -2.745 2.505 1.00 92.12 84 LEU A CA 1
ATOM 645 C C . LEU A 1 84 ? 6.377 -2.965 3.949 1.00 92.12 84 LEU A C 1
ATOM 647 O O . LEU A 1 84 ? 5.908 -2.037 4.603 1.00 92.12 84 LEU A O 1
ATOM 651 N N . ARG A 1 85 ? 6.591 -4.172 4.485 1.00 95.00 85 ARG A N 1
ATOM 652 C CA . ARG A 1 85 ? 6.264 -4.535 5.868 1.00 95.00 85 ARG A CA 1
ATOM 653 C C . ARG A 1 85 ? 6.999 -3.681 6.901 1.00 95.00 85 ARG A C 1
ATOM 655 O O . ARG A 1 85 ? 6.408 -3.366 7.923 1.00 95.00 85 ARG A O 1
ATOM 662 N N . LYS A 1 86 ? 8.243 -3.257 6.644 1.00 95.50 86 LYS A N 1
ATOM 663 C CA . LYS A 1 86 ? 8.972 -2.350 7.558 1.00 95.50 86 LYS A CA 1
ATOM 664 C C . LYS A 1 86 ? 8.291 -0.990 7.705 1.00 95.50 86 LYS A C 1
ATOM 666 O O . LYS A 1 86 ? 8.556 -0.287 8.671 1.00 95.50 86 LYS A O 1
ATOM 671 N N . GLY A 1 87 ? 7.464 -0.612 6.733 1.00 94.38 87 GLY A N 1
ATOM 672 C CA . GLY A 1 87 ? 6.731 0.640 6.744 1.00 94.38 87 GLY A CA 1
ATOM 673 C C . GLY A 1 87 ? 5.401 0.577 7.482 1.00 94.38 87 GLY A C 1
ATOM 674 O O . GLY A 1 87 ? 4.856 1.625 7.771 1.00 94.38 87 GLY A O 1
ATOM 675 N N . THR A 1 88 ? 4.815 -0.590 7.767 1.00 95.38 88 THR A N 1
ATOM 676 C CA . THR A 1 88 ? 3.455 -0.619 8.326 1.00 95.38 88 THR A CA 1
ATOM 677 C C . THR A 1 88 ? 3.112 -1.911 9.061 1.00 95.38 88 THR A C 1
ATOM 679 O O . THR A 1 88 ? 3.388 -3.020 8.593 1.00 95.38 88 THR A O 1
ATOM 682 N N . ASP A 1 89 ? 2.396 -1.756 10.174 1.00 95.56 89 ASP A N 1
ATOM 683 C CA . ASP A 1 89 ? 1.798 -2.864 10.926 1.00 95.56 89 ASP A CA 1
ATOM 684 C C . ASP A 1 89 ? 0.414 -3.271 10.390 1.00 95.56 89 ASP A C 1
ATOM 686 O O . ASP A 1 89 ? -0.124 -4.313 10.766 1.00 95.56 89 ASP A O 1
ATOM 690 N N . ALA A 1 90 ? -0.164 -2.488 9.474 1.00 96.69 90 ALA A N 1
ATOM 691 C CA . ALA A 1 90 ? -1.460 -2.780 8.870 1.00 96.69 90 ALA A CA 1
ATOM 692 C C . ALA A 1 90 ? -1.434 -4.075 8.038 1.00 96.69 90 ALA A C 1
ATOM 694 O O . ALA A 1 90 ? -0.382 -4.562 7.610 1.00 96.69 90 ALA A O 1
ATOM 695 N N . LYS A 1 91 ? -2.601 -4.664 7.762 1.00 97.12 91 LYS A N 1
ATOM 696 C CA . LYS A 1 91 ? -2.676 -5.863 6.914 1.00 97.12 91 LYS A CA 1
ATOM 697 C C . LYS A 1 91 ? -2.154 -5.536 5.513 1.00 97.12 91 LYS A C 1
ATOM 699 O O . LYS A 1 91 ? -2.306 -4.420 5.030 1.00 97.12 91 LYS A O 1
ATOM 704 N N . ILE A 1 92 ? -1.533 -6.516 4.861 1.00 94.88 92 ILE A N 1
ATOM 705 C CA . ILE A 1 92 ? -1.031 -6.355 3.493 1.00 94.88 92 ILE A CA 1
ATOM 706 C C . ILE A 1 92 ? -1.742 -7.349 2.580 1.00 94.88 92 ILE A C 1
ATOM 708 O O . ILE A 1 92 ? -1.783 -8.542 2.880 1.00 94.88 92 ILE A O 1
ATOM 712 N N . ALA A 1 93 ? -2.245 -6.850 1.455 1.00 93.06 93 ALA A N 1
ATOM 713 C CA . ALA A 1 93 ? -2.659 -7.633 0.303 1.00 93.06 93 ALA A CA 1
ATOM 714 C C . ALA A 1 93 ? -1.713 -7.348 -0.875 1.00 93.06 93 ALA A C 1
ATOM 716 O O . ALA A 1 93 ? -1.317 -6.206 -1.098 1.00 93.06 93 ALA A O 1
ATOM 717 N N . ILE A 1 94 ? -1.348 -8.384 -1.635 1.00 88.19 94 ILE A N 1
ATOM 718 C CA . ILE A 1 94 ? -0.492 -8.266 -2.823 1.00 88.19 94 ILE A CA 1
ATOM 719 C C . ILE A 1 94 ? -1.268 -8.691 -4.060 1.00 88.19 94 ILE A C 1
ATOM 721 O O . ILE A 1 94 ? -1.812 -9.794 -4.116 1.00 88.19 94 ILE A O 1
ATOM 725 N N . VAL A 1 95 ? -1.242 -7.846 -5.088 1.00 84.88 95 VAL A N 1
ATOM 726 C CA . VAL A 1 95 ? -1.748 -8.179 -6.421 1.00 84.88 95 VAL A CA 1
ATOM 727 C C . VAL A 1 95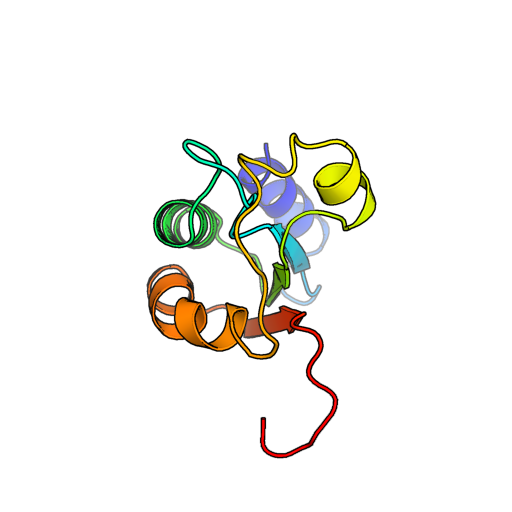 ? -0.561 -8.443 -7.341 1.00 84.88 95 VAL A C 1
ATOM 729 O O . VAL A 1 95 ? 0.114 -7.506 -7.751 1.00 84.88 95 VAL A O 1
ATOM 732 N N . ASP A 1 96 ? -0.291 -9.713 -7.667 1.00 78.12 96 ASP A N 1
ATOM 733 C CA . ASP A 1 96 ? 0.934 -10.105 -8.396 1.00 78.12 96 ASP A CA 1
ATOM 734 C C . ASP A 1 96 ? 0.771 -11.323 -9.316 1.00 78.12 96 ASP A C 1
ATOM 736 O O . ASP A 1 96 ? 1.565 -12.262 -9.308 1.00 78.12 96 ASP A O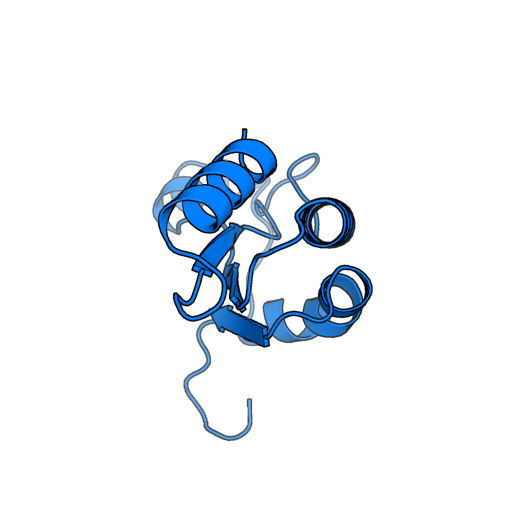 1
ATOM 740 N N . SER A 1 97 ? -0.313 -11.359 -10.097 1.00 74.94 97 SER A N 1
ATOM 741 C CA . SER A 1 97 ? -0.587 -12.469 -11.032 1.00 74.94 97 SER A CA 1
ATOM 742 C C . SER A 1 97 ? -0.411 -13.867 -10.407 1.00 74.94 97 SER A C 1
ATOM 744 O O . SER A 1 97 ? -0.059 -14.824 -11.095 1.00 74.94 97 SER A O 1
ATOM 746 N N . ILE A 1 98 ? -0.655 -13.992 -9.099 1.00 76.88 98 ILE A N 1
ATOM 747 C CA . ILE A 1 98 ? -0.536 -15.243 -8.356 1.00 76.88 98 ILE A CA 1
ATOM 748 C C . ILE A 1 98 ? -1.710 -16.116 -8.794 1.00 76.88 98 ILE A C 1
ATOM 750 O O . ILE A 1 98 ? -2.876 -15.745 -8.640 1.00 76.88 98 ILE A O 1
ATOM 754 N N . ARG A 1 99 ? -1.402 -17.245 -9.437 1.00 79.06 99 ARG A N 1
ATOM 755 C CA . ARG A 1 99 ? -2.401 -18.181 -9.986 1.00 79.06 99 ARG A CA 1
ATOM 756 C C . ARG A 1 99 ? -2.328 -19.572 -9.369 1.00 79.06 99 ARG A C 1
ATOM 758 O O . ARG A 1 99 ? -3.207 -20.385 -9.628 1.00 79.06 99 ARG A O 1
ATOM 765 N N . LYS A 1 100 ? -1.295 -19.865 -8.574 1.00 79.00 100 LYS A N 1
ATOM 766 C CA . LYS A 1 100 ? -1.121 -21.159 -7.908 1.00 79.00 100 LYS A CA 1
ATOM 767 C C . LYS A 1 100 ? -0.999 -20.950 -6.406 1.00 79.00 100 LYS A C 1
ATOM 769 O O . LYS A 1 100 ? -0.413 -19.970 -5.963 1.00 79.00 100 LYS A O 1
ATOM 774 N N . LYS A 1 101 ? -1.491 -21.922 -5.638 1.00 75.06 101 LYS A N 1
ATOM 775 C CA . LYS A 1 101 ? -1.476 -21.918 -4.165 1.00 75.06 101 LYS A CA 1
ATOM 776 C C . LYS A 1 101 ? -0.064 -21.844 -3.553 1.00 75.06 101 LYS A C 1
ATO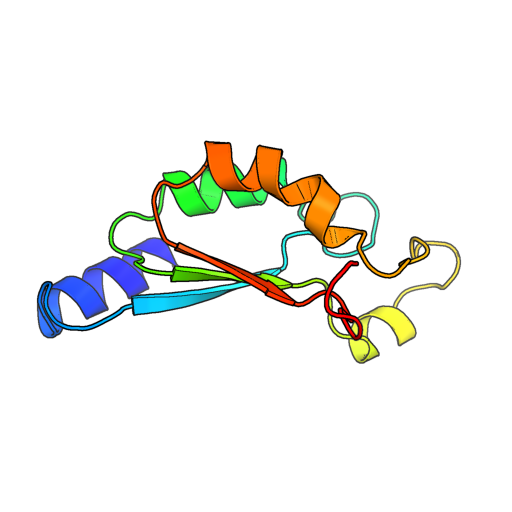M 778 O O . LYS A 1 101 ? 0.069 -21.419 -2.415 1.00 75.06 101 LYS A O 1
ATOM 783 N N . HIS A 1 102 ? 0.961 -22.262 -4.298 1.00 67.00 102 HIS A N 1
ATOM 784 C CA . HIS A 1 102 ? 2.356 -22.371 -3.842 1.00 67.00 102 HIS A CA 1
ATOM 785 C C . HIS A 1 102 ? 3.323 -21.481 -4.643 1.00 67.00 102 HIS A C 1
ATOM 787 O O . HIS A 1 102 ? 4.465 -21.875 -4.862 1.00 67.00 102 HIS A O 1
ATOM 793 N N . THR A 1 103 ? 2.844 -20.352 -5.178 1.00 58.41 103 THR A N 1
ATOM 794 C CA . THR A 1 103 ? 3.736 -19.343 -5.790 1.00 58.41 103 THR A CA 1
ATOM 795 C C . THR A 1 103 ? 4.289 -18.423 -4.719 1.00 58.41 103 THR A C 1
ATOM 797 O O . THR A 1 103 ? 3.509 -18.105 -3.796 1.00 58.41 103 THR A O 1
#

Sequence (103 aa):
MLKECVEAIRRECGKDFLIATKINFDDGYNGGLVAEEVAKICGSTNGVDLWEYSNTLKAVRNSLDPKTARPVKGGWHIKTLPILRKGTDAKIAIVDSIRKKHT